Protein AF-A0A9W7SN01-F1 (afdb_monomer_lite)

pLDDT: mean 89.5, std 10.74, range [38.12, 98.19]

Structure (mmCIF, N/CA/C/O backbone):
data_AF-A0A9W7SN01-F1
#
_entry.id   AF-A0A9W7SN01-F1
#
loop_
_atom_site.group_PDB
_atom_site.id
_atom_site.type_symbol
_atom_site.label_atom_id
_atom_site.label_alt_id
_atom_site.label_comp_id
_atom_site.label_asym_id
_atom_site.label_entity_id
_atom_site.label_seq_id
_atom_site.pdbx_PDB_ins_code
_atom_site.Cartn_x
_atom_site.Cartn_y
_atom_site.Cartn_z
_atom_site.occupancy
_atom_site.B_iso_or_equiv
_atom_site.auth_seq_id
_atom_site.auth_comp_id
_atom_site.auth_asym_id
_atom_site.auth_atom_id
_atom_site.pdbx_PDB_model_num
ATOM 1 N N . MET A 1 1 ? -3.311 8.848 -15.421 1.00 88.25 1 MET A N 1
ATOM 2 C CA . MET A 1 1 ? -1.864 8.697 -15.645 1.00 88.25 1 MET A CA 1
ATOM 3 C C . MET A 1 1 ? -1.614 8.455 -17.130 1.00 88.25 1 MET A C 1
ATOM 5 O O . MET A 1 1 ? -1.463 7.310 -17.547 1.00 88.25 1 MET A O 1
ATOM 9 N N . PRO A 1 2 ? -1.658 9.526 -17.940 1.00 90.62 2 PRO A N 1
ATOM 10 C CA . PRO A 1 2 ? -1.292 9.470 -19.357 1.00 90.62 2 PRO A CA 1
ATOM 11 C C . PRO A 1 2 ? 0.166 9.016 -19.568 1.00 90.62 2 PRO A C 1
ATOM 13 O O . PRO A 1 2 ? 0.956 9.025 -18.624 1.00 90.62 2 PRO A O 1
ATOM 16 N N . ALA A 1 3 ? 0.536 8.616 -20.786 1.00 92.06 3 ALA A N 1
ATOM 17 C CA . ALA A 1 3 ? 1.866 8.062 -21.067 1.00 92.06 3 ALA A CA 1
ATOM 18 C C . ALA A 1 3 ? 3.018 9.061 -20.814 1.00 92.06 3 ALA A C 1
ATOM 20 O O . ALA A 1 3 ? 4.047 8.693 -20.253 1.00 92.06 3 ALA A O 1
ATOM 21 N N . ASP A 1 4 ? 2.823 10.332 -21.155 1.00 93.31 4 ASP A N 1
ATOM 22 C CA . ASP A 1 4 ? 3.773 11.435 -20.937 1.00 93.31 4 ASP A CA 1
ATOM 23 C C . ASP A 1 4 ? 3.949 11.813 -19.452 1.00 93.31 4 ASP A C 1
ATOM 25 O O . ASP A 1 4 ? 4.990 12.351 -19.068 1.00 93.31 4 ASP A O 1
ATOM 29 N N . SER A 1 5 ? 2.978 11.462 -18.595 1.00 93.75 5 SER A N 1
ATOM 30 C CA . SER A 1 5 ? 3.072 11.598 -17.131 1.00 93.75 5 SER A CA 1
ATOM 31 C C . SER A 1 5 ? 4.021 10.585 -16.479 1.00 93.75 5 SER A C 1
ATOM 33 O O . SER A 1 5 ? 4.209 10.605 -15.261 1.00 93.75 5 SER A O 1
ATOM 35 N N . GLY A 1 6 ? 4.619 9.703 -17.286 1.00 94.44 6 GLY A N 1
ATOM 36 C CA . GLY A 1 6 ? 5.628 8.737 -16.876 1.00 94.44 6 GLY A CA 1
ATOM 37 C C . GLY A 1 6 ? 5.058 7.601 -16.033 1.00 94.44 6 GLY A C 1
ATOM 38 O O . GLY A 1 6 ? 5.469 7.472 -14.886 1.00 94.44 6 GLY A O 1
ATOM 39 N N . PRO A 1 7 ? 4.117 6.772 -16.525 1.00 95.06 7 PRO A N 1
ATOM 40 C CA . PRO A 1 7 ? 3.600 5.628 -15.775 1.00 95.06 7 PRO A CA 1
ATOM 41 C C . PRO A 1 7 ? 4.705 4.630 -15.404 1.00 95.06 7 PRO A C 1
ATOM 43 O O . PRO A 1 7 ? 5.837 4.707 -15.887 1.00 95.06 7 PRO A O 1
ATOM 46 N N . THR A 1 8 ? 4.395 3.707 -14.491 1.00 96.88 8 THR A N 1
ATOM 47 C CA . THR A 1 8 ? 5.339 2.659 -14.087 1.00 96.88 8 THR A CA 1
ATOM 48 C C . THR A 1 8 ? 5.766 1.842 -15.303 1.00 96.88 8 THR A C 1
ATOM 50 O O . THR A 1 8 ? 4.933 1.306 -16.033 1.00 96.88 8 THR A O 1
ATOM 53 N N . ARG A 1 9 ? 7.080 1.760 -15.502 1.00 96.94 9 ARG A N 1
ATOM 54 C CA . ARG A 1 9 ? 7.742 0.890 -16.466 1.00 96.94 9 ARG A CA 1
ATOM 55 C C . ARG A 1 9 ? 7.974 -0.450 -15.801 1.00 96.94 9 ARG A C 1
ATOM 57 O O . ARG A 1 9 ? 8.491 -0.485 -14.686 1.00 96.94 9 ARG A O 1
ATOM 64 N N . VAL A 1 10 ? 7.625 -1.526 -16.481 1.00 97.50 10 VAL A N 1
ATOM 65 C CA . VAL A 1 10 ? 7.859 -2.896 -16.029 1.00 97.50 10 VAL A CA 1
ATOM 66 C C . VAL A 1 10 ? 8.616 -3.664 -17.096 1.00 97.50 10 VAL A C 1
ATOM 68 O O . VAL A 1 10 ? 8.409 -3.423 -18.281 1.00 97.50 10 VAL A O 1
ATOM 71 N N . LEU A 1 11 ? 9.474 -4.595 -16.693 1.00 97.38 11 LEU A N 1
ATOM 72 C CA . LEU A 1 11 ? 10.111 -5.533 -17.613 1.00 97.38 11 LEU A CA 1
ATOM 73 C C . LEU A 1 11 ? 9.420 -6.897 -17.485 1.00 97.38 11 LEU A C 1
ATOM 75 O O . LEU A 1 11 ? 9.684 -7.600 -16.506 1.00 97.38 11 LEU A O 1
ATOM 79 N N . PRO A 1 12 ? 8.509 -7.271 -18.404 1.00 96.50 12 PRO A N 1
ATOM 80 C CA . PRO A 1 12 ? 7.732 -8.504 -18.287 1.00 96.50 12 PRO A CA 1
ATOM 81 C C . PRO A 1 12 ? 8.610 -9.750 -18.121 1.00 96.50 12 PRO A C 1
ATOM 83 O O . PRO A 1 12 ? 9.686 -9.835 -18.704 1.00 96.50 12 PRO A O 1
ATOM 86 N N . PHE A 1 13 ? 8.139 -10.714 -17.325 1.00 95.38 13 PHE A N 1
ATOM 87 C CA . PHE A 1 13 ? 8.807 -11.994 -17.014 1.00 95.38 13 PHE A CA 1
ATOM 88 C C . PHE A 1 13 ? 10.152 -11.907 -16.285 1.00 95.38 13 PHE A C 1
ATOM 90 O O . PHE A 1 13 ? 10.722 -12.933 -15.919 1.00 95.38 13 PHE A O 1
ATOM 97 N N . SER A 1 14 ? 10.641 -10.705 -15.999 1.00 96.19 14 SER A N 1
ATOM 98 C CA . SER A 1 14 ? 11.962 -10.526 -15.409 1.00 96.19 14 SER A CA 1
ATOM 99 C C . SER A 1 14 ? 12.097 -10.988 -13.956 1.00 96.19 14 SER A C 1
ATOM 101 O O . SER A 1 14 ? 13.212 -11.171 -13.480 1.00 96.19 14 SER A O 1
ATOM 103 N N . GLN A 1 15 ? 10.988 -11.294 -13.278 1.00 95.69 15 GLN A N 1
ATOM 104 C CA . GLN A 1 15 ? 11.002 -11.983 -11.985 1.00 95.69 15 GLN A CA 1
ATOM 105 C C . GLN A 1 15 ? 11.607 -13.398 -12.047 1.00 95.69 15 GLN A C 1
ATOM 107 O O . GLN A 1 15 ? 11.870 -13.987 -11.003 1.00 95.69 15 GLN A O 1
ATOM 112 N N . LEU A 1 16 ? 11.776 -13.957 -13.251 1.00 94.81 16 LEU A N 1
ATOM 113 C CA . LEU A 1 16 ? 12.419 -15.251 -13.498 1.00 94.81 16 LEU A CA 1
ATOM 114 C C . LEU A 1 16 ? 13.929 -15.121 -13.764 1.00 94.81 16 LEU A C 1
ATOM 116 O O . LEU A 1 16 ? 14.602 -16.131 -13.947 1.00 94.81 16 LEU A O 1
ATOM 120 N N . PHE A 1 17 ? 14.458 -13.896 -13.826 1.00 93.00 17 PHE A N 1
ATOM 121 C CA . PHE A 1 17 ? 15.872 -13.648 -14.085 1.00 93.00 17 PHE A CA 1
ATOM 122 C C . PHE A 1 17 ? 16.712 -13.971 -12.843 1.00 93.00 17 PHE A C 1
ATOM 124 O O . PHE A 1 17 ? 16.445 -13.449 -11.759 1.00 93.00 17 PHE A O 1
ATOM 131 N N . ALA A 1 18 ? 17.713 -14.838 -12.997 1.00 91.12 18 ALA A N 1
ATOM 132 C CA . ALA A 1 18 ? 18.404 -15.482 -11.879 1.00 91.12 18 ALA A CA 1
ATOM 133 C C . ALA A 1 18 ? 19.177 -14.494 -10.993 1.00 91.12 18 ALA A C 1
ATOM 135 O O . ALA A 1 18 ? 19.184 -14.616 -9.769 1.00 91.12 18 ALA A O 1
ATOM 136 N N . GLU A 1 19 ? 19.792 -13.486 -11.603 1.00 88.06 19 GLU A N 1
ATOM 137 C CA . GLU A 1 19 ? 20.591 -12.462 -10.936 1.00 88.06 19 GLU A CA 1
ATOM 138 C C . GLU A 1 19 ? 19.729 -11.537 -10.066 1.00 88.06 19 GLU A C 1
ATOM 140 O O . GLU A 1 19 ? 20.239 -10.914 -9.128 1.00 88.06 19 GLU A O 1
ATOM 145 N N . GLY A 1 20 ? 18.424 -11.452 -10.359 1.00 90.31 20 GLY A N 1
ATOM 146 C CA . GLY A 1 20 ? 17.440 -10.719 -9.569 1.00 90.31 20 GLY A CA 1
ATOM 147 C C . GLY A 1 20 ? 17.941 -9.340 -9.126 1.00 90.31 20 GLY A C 1
ATOM 148 O O . GLY A 1 20 ? 18.457 -8.550 -9.912 1.00 90.31 20 GLY A O 1
ATOM 149 N N . PHE A 1 21 ? 17.850 -9.044 -7.831 1.00 85.00 21 PHE A N 1
ATOM 150 C CA . PHE A 1 21 ? 18.190 -7.730 -7.267 1.00 85.00 21 PHE A CA 1
ATOM 151 C C . PHE A 1 21 ? 19.635 -7.247 -7.500 1.00 85.00 21 PHE A C 1
ATOM 153 O O . PHE A 1 21 ? 19.927 -6.081 -7.230 1.00 85.00 21 PHE A O 1
ATOM 160 N N . LEU A 1 22 ? 20.545 -8.096 -7.988 1.00 90.25 22 LEU A N 1
ATOM 161 C CA . LEU A 1 22 ? 21.907 -7.691 -8.342 1.00 90.25 22 LEU A CA 1
ATOM 162 C C . LEU A 1 22 ? 21.992 -7.076 -9.747 1.00 90.25 22 LEU A C 1
ATOM 164 O O . LEU A 1 22 ? 22.844 -6.219 -9.979 1.00 90.25 22 LEU A O 1
ATOM 168 N N . ALA A 1 23 ? 21.081 -7.445 -10.653 1.00 89.44 23 ALA A N 1
ATOM 169 C CA . ALA A 1 23 ? 21.102 -7.033 -12.056 1.00 89.44 23 ALA A CA 1
ATOM 170 C C . ALA A 1 23 ? 21.121 -5.505 -12.287 1.00 89.44 23 ALA A C 1
ATOM 172 O O . ALA A 1 23 ? 21.903 -5.054 -13.125 1.00 89.44 23 ALA A O 1
ATOM 173 N N . PRO A 1 24 ? 20.363 -4.669 -11.539 1.00 87.62 24 PRO A N 1
ATOM 174 C CA . PRO A 1 24 ? 20.312 -3.224 -11.780 1.00 87.62 24 PRO A CA 1
ATOM 175 C C . PRO A 1 24 ? 21.628 -2.479 -11.533 1.00 87.62 24 PRO A C 1
ATOM 177 O O . PRO A 1 24 ? 21.711 -1.292 -11.832 1.00 87.62 24 PRO A O 1
ATOM 180 N N . ARG A 1 25 ? 22.649 -3.144 -10.978 1.00 88.44 25 ARG A N 1
ATOM 181 C CA . ARG A 1 25 ? 23.989 -2.572 -10.774 1.00 88.44 25 ARG A CA 1
ATOM 182 C C . ARG A 1 25 ? 24.843 -2.574 -12.044 1.00 88.44 25 ARG A C 1
ATOM 184 O O . ARG A 1 25 ? 25.918 -1.985 -12.038 1.00 88.44 25 ARG A O 1
ATOM 191 N N . HIS A 1 26 ? 24.390 -3.247 -13.100 1.00 91.88 26 HIS A N 1
ATOM 192 C CA . HIS A 1 26 ? 25.107 -3.365 -14.363 1.00 91.88 26 HIS A CA 1
ATOM 193 C C . HIS A 1 26 ? 24.504 -2.438 -15.423 1.00 91.88 26 HIS A C 1
ATOM 195 O O . HIS A 1 26 ? 23.307 -2.501 -15.713 1.00 91.88 26 HIS A O 1
ATOM 201 N N . ASP A 1 27 ? 25.344 -1.628 -16.066 1.00 94.56 27 ASP A N 1
ATOM 202 C CA . ASP A 1 27 ? 24.910 -0.683 -17.105 1.00 94.56 27 ASP A CA 1
ATOM 203 C C . ASP A 1 27 ? 24.254 -1.374 -18.306 1.00 94.56 27 ASP A C 1
ATOM 205 O O . ASP A 1 27 ? 23.323 -0.836 -18.910 1.00 94.56 27 ASP A O 1
ATOM 209 N N . ASP A 1 28 ? 24.706 -2.584 -18.644 1.00 94.75 28 ASP A N 1
ATOM 210 C CA . ASP A 1 28 ? 24.107 -3.393 -19.708 1.00 94.75 28 ASP A CA 1
ATOM 211 C C . ASP A 1 28 ? 22.650 -3.739 -19.390 1.00 94.75 28 ASP A C 1
ATOM 213 O O . ASP A 1 28 ? 21.782 -3.638 -20.259 1.00 94.75 28 ASP A O 1
ATOM 217 N N . PHE A 1 29 ? 22.354 -4.060 -18.127 1.00 95.12 29 PHE A N 1
ATOM 218 C CA . PHE A 1 29 ? 20.989 -4.322 -17.686 1.00 95.12 29 PHE A CA 1
ATOM 219 C C . PHE A 1 29 ? 20.139 -3.050 -17.718 1.00 95.12 29 PHE A C 1
ATOM 221 O O . PHE A 1 29 ? 19.001 -3.080 -18.185 1.00 95.12 29 PHE A O 1
ATOM 228 N N . ALA A 1 30 ? 20.687 -1.912 -17.278 1.00 92.88 30 ALA A N 1
ATOM 229 C CA . ALA A 1 30 ? 19.990 -0.631 -17.366 1.00 92.88 30 ALA A CA 1
ATOM 230 C C . ALA A 1 30 ? 19.635 -0.282 -18.824 1.00 92.88 30 ALA A C 1
ATOM 232 O O . ALA A 1 30 ? 18.500 0.117 -19.103 1.00 92.88 30 ALA A O 1
ATOM 233 N N . ARG A 1 31 ? 20.562 -0.498 -19.769 1.00 96.19 31 ARG A N 1
ATOM 234 C CA . ARG A 1 31 ? 20.306 -0.340 -21.210 1.00 96.19 31 ARG A CA 1
ATOM 235 C C . ARG A 1 31 ? 19.240 -1.312 -21.708 1.00 96.19 31 ARG A C 1
ATOM 237 O O . ARG A 1 31 ? 18.318 -0.872 -22.393 1.00 96.19 31 ARG A O 1
ATOM 244 N N . TYR A 1 32 ? 19.316 -2.588 -21.331 1.00 96.12 32 TYR A N 1
ATOM 245 C CA . TYR A 1 32 ? 18.306 -3.587 -21.688 1.00 96.12 32 TYR A CA 1
ATOM 246 C C . TYR A 1 32 ? 16.912 -3.178 -21.191 1.00 96.12 32 TYR A C 1
ATOM 248 O O . TYR A 1 32 ? 15.962 -3.114 -21.969 1.00 96.12 32 TYR A O 1
ATOM 256 N N . PHE A 1 33 ? 16.791 -2.801 -19.917 1.00 96.75 33 PHE A N 1
ATOM 257 C CA . PHE A 1 33 ? 15.534 -2.335 -19.335 1.00 96.75 33 PHE A CA 1
ATOM 258 C C . PHE A 1 33 ? 14.969 -1.123 -20.091 1.00 96.75 33 PHE A C 1
ATOM 260 O O . PHE A 1 33 ? 13.779 -1.085 -20.404 1.00 96.75 33 PHE A O 1
ATOM 267 N N . GLN A 1 34 ? 15.807 -0.141 -20.437 1.00 94.94 34 GLN A N 1
ATOM 268 C CA . GLN A 1 34 ? 15.359 1.034 -21.189 1.00 94.94 34 GLN A CA 1
ATOM 269 C C . GLN A 1 34 ? 14.778 0.673 -22.562 1.00 94.94 34 GLN A C 1
ATOM 271 O O . GLN A 1 34 ? 13.771 1.268 -22.942 1.00 94.94 34 GLN A O 1
ATOM 276 N N . HIS A 1 35 ? 15.341 -0.317 -23.257 1.00 96.69 35 HIS A N 1
ATOM 277 C CA . HIS A 1 35 ? 14.873 -0.740 -24.583 1.00 96.69 35 HIS A CA 1
ATOM 278 C C . HIS A 1 35 ? 13.666 -1.689 -24.539 1.00 96.69 35 HIS A C 1
ATOM 280 O O . HIS A 1 35 ? 12.868 -1.688 -25.472 1.00 96.69 35 HIS A O 1
ATOM 286 N N . HIS A 1 36 ? 13.520 -2.487 -23.475 1.00 97.31 36 HIS A N 1
ATOM 287 C CA . HIS A 1 36 ? 12.552 -3.594 -23.429 1.00 97.31 36 HIS A CA 1
ATOM 288 C C . HIS A 1 36 ? 11.411 -3.425 -22.419 1.00 97.31 36 HIS A C 1
ATOM 290 O O . HIS A 1 36 ? 10.531 -4.284 -22.342 1.00 97.31 36 HIS A O 1
ATOM 296 N N . HIS A 1 37 ? 11.396 -2.350 -21.628 1.00 97.12 37 HIS A N 1
ATOM 297 C CA . HIS A 1 37 ? 10.288 -2.111 -20.711 1.00 97.12 37 HIS A CA 1
ATOM 298 C C . HIS A 1 37 ? 8.959 -1.898 -21.450 1.00 97.12 37 HIS A C 1
ATOM 300 O O . HIS A 1 37 ? 8.894 -1.350 -22.548 1.00 97.12 37 HIS A O 1
ATOM 306 N N . VAL A 1 38 ? 7.876 -2.251 -20.768 1.00 97.00 38 VAL A N 1
ATOM 307 C CA . VAL A 1 38 ? 6.506 -1.911 -21.139 1.00 97.00 38 VAL A CA 1
ATOM 308 C C . VAL A 1 38 ? 5.968 -0.915 -20.120 1.00 97.00 38 VAL A C 1
ATOM 310 O O . VAL A 1 38 ? 6.233 -1.023 -18.922 1.00 97.00 38 VAL A O 1
ATOM 313 N N . ALA A 1 39 ? 5.204 0.066 -20.585 1.00 95.75 39 ALA A N 1
ATOM 314 C CA . ALA A 1 39 ? 4.482 1.000 -19.736 1.00 95.75 39 ALA A CA 1
ATOM 315 C C . ALA A 1 39 ? 3.100 1.249 -20.341 1.00 95.75 39 ALA A C 1
ATOM 317 O O . ALA A 1 39 ? 2.981 1.476 -21.544 1.00 95.75 39 ALA A O 1
ATOM 318 N N . LEU A 1 40 ? 2.058 1.198 -19.513 1.00 94.50 40 LEU A N 1
ATOM 319 C CA . LEU A 1 40 ? 0.680 1.402 -19.952 1.00 94.50 40 LEU A CA 1
ATOM 320 C C . LEU A 1 40 ? 0.114 2.682 -19.328 1.00 94.50 40 LEU A C 1
ATOM 322 O O . LEU A 1 40 ? 0.348 2.931 -18.140 1.00 94.50 40 LEU A O 1
ATOM 326 N N . PRO A 1 41 ? -0.640 3.497 -20.086 1.00 94.12 41 PRO A N 1
ATOM 327 C CA . PRO A 1 41 ? -1.408 4.580 -19.493 1.00 94.12 41 PRO A CA 1
ATOM 328 C C . PRO A 1 41 ? -2.503 3.995 -18.592 1.00 94.12 41 PRO A C 1
ATOM 330 O O . PRO A 1 41 ? -3.177 3.036 -18.959 1.00 94.12 41 PRO A O 1
ATOM 333 N N . LEU A 1 42 ? -2.697 4.599 -17.420 1.00 94.12 42 LEU A N 1
ATOM 334 C CA . LEU A 1 42 ? -3.700 4.171 -16.440 1.00 94.12 42 LEU A CA 1
ATOM 335 C C . LEU A 1 42 ? -4.724 5.279 -16.216 1.00 94.12 42 LEU A C 1
ATOM 337 O O . LEU A 1 42 ? -4.361 6.446 -16.028 1.00 94.12 42 LEU A O 1
ATOM 341 N N . ARG A 1 43 ? -6.008 4.937 -16.195 1.00 94.25 43 ARG A N 1
ATOM 342 C CA . ARG A 1 43 ? -7.097 5.837 -15.793 1.00 94.25 43 ARG A CA 1
ATOM 343 C C . ARG A 1 43 ? -7.316 5.748 -14.284 1.00 94.25 43 ARG A C 1
ATOM 345 O O . ARG A 1 43 ? -6.808 4.861 -13.605 1.00 94.25 43 ARG A O 1
ATOM 352 N N . LYS A 1 44 ? -8.053 6.709 -13.724 1.00 93.25 44 LYS A N 1
ATOM 353 C CA . LYS A 1 44 ? -8.425 6.664 -12.305 1.00 93.25 44 LYS A CA 1
ATOM 354 C C . LYS A 1 44 ? -9.277 5.416 -12.057 1.00 93.25 44 LYS A C 1
ATOM 356 O O . LYS A 1 44 ? -10.282 5.235 -12.731 1.00 93.25 44 LYS A O 1
ATOM 361 N N . GLY A 1 45 ? -8.876 4.605 -11.081 1.00 94.12 45 GLY A N 1
ATOM 362 C CA . GLY A 1 45 ? -9.509 3.320 -10.776 1.00 94.12 45 GLY A CA 1
ATOM 363 C C . GLY A 1 45 ? -8.776 2.114 -11.367 1.00 94.12 45 GLY A C 1
ATOM 364 O O . GLY A 1 45 ? -8.957 1.014 -10.856 1.00 94.12 45 GLY A O 1
ATOM 365 N N . ASP A 1 46 ? -7.902 2.314 -12.359 1.00 95.88 46 ASP A N 1
ATOM 366 C CA . ASP A 1 46 ? -7.045 1.241 -12.864 1.00 95.88 46 ASP A CA 1
ATOM 367 C C . ASP A 1 46 ? -5.936 0.928 -11.843 1.00 95.88 46 ASP A C 1
ATOM 369 O O . ASP A 1 46 ? -5.428 1.816 -11.149 1.00 95.88 46 ASP A O 1
ATOM 373 N N . ALA A 1 47 ? -5.531 -0.340 -11.781 1.00 94.62 47 ALA A N 1
ATOM 374 C CA . ALA A 1 47 ? -4.445 -0.814 -10.934 1.00 94.62 47 ALA A CA 1
ATOM 375 C C . ALA A 1 47 ? -3.498 -1.716 -11.732 1.00 94.62 47 ALA A C 1
ATOM 377 O O . ALA A 1 47 ? -3.927 -2.466 -12.608 1.00 94.62 47 ALA A O 1
ATOM 378 N N . LEU A 1 48 ? -2.210 -1.660 -11.395 1.00 94.19 48 LEU A N 1
ATOM 379 C CA . LEU A 1 48 ? -1.198 -2.576 -11.908 1.00 94.19 48 LEU A CA 1
ATOM 380 C C . LEU A 1 48 ? -0.757 -3.491 -10.764 1.00 94.19 48 LEU A C 1
ATOM 382 O O . LEU A 1 48 ? -0.195 -3.015 -9.779 1.00 94.19 48 LEU A O 1
ATOM 386 N N . PHE A 1 49 ? -1.014 -4.792 -10.899 1.00 95.00 49 PHE A N 1
ATOM 387 C CA . PHE A 1 49 ? -0.599 -5.804 -9.930 1.00 95.00 49 PHE A CA 1
ATOM 388 C C . PHE A 1 49 ? 0.564 -6.616 -10.495 1.00 95.00 49 PHE A C 1
ATOM 390 O O . PHE A 1 49 ? 0.469 -7.151 -11.599 1.00 95.00 49 PHE A O 1
ATOM 397 N N . PHE A 1 50 ? 1.666 -6.695 -9.754 1.00 95.12 50 PHE A N 1
ATOM 398 C CA . PHE A 1 50 ? 2.857 -7.415 -10.188 1.00 95.12 50 PHE A CA 1
ATOM 399 C C . PHE A 1 50 ? 3.670 -7.950 -9.007 1.00 95.12 50 PHE A C 1
ATOM 401 O O . PHE A 1 50 ? 3.559 -7.465 -7.883 1.00 95.12 50 PHE A O 1
ATOM 408 N N . SER A 1 51 ? 4.494 -8.966 -9.280 1.00 93.38 51 SER A N 1
ATOM 409 C CA . SER A 1 51 ? 5.435 -9.529 -8.305 1.00 93.38 51 SER A CA 1
ATOM 410 C C . SER A 1 51 ? 6.480 -8.485 -7.892 1.00 93.38 51 SER A C 1
ATOM 412 O O . SER A 1 51 ? 7.038 -7.838 -8.779 1.00 93.38 51 SER A O 1
ATOM 414 N N . PRO A 1 52 ? 6.836 -8.358 -6.599 1.00 91.12 52 PRO A N 1
ATOM 415 C CA . PRO A 1 52 ? 7.879 -7.426 -6.161 1.00 91.12 52 PRO A CA 1
ATOM 416 C C . PRO A 1 52 ? 9.264 -7.738 -6.755 1.00 91.12 52 PRO A C 1
ATOM 418 O O . PRO A 1 52 ? 10.125 -6.865 -6.775 1.00 91.12 52 PRO A O 1
ATOM 421 N N . SER A 1 53 ? 9.475 -8.958 -7.261 1.00 93.12 53 SER A N 1
ATOM 422 C CA . SER A 1 53 ? 10.704 -9.368 -7.952 1.00 93.12 53 SER A CA 1
ATOM 423 C C . SER A 1 53 ? 10.762 -8.933 -9.422 1.00 93.12 53 SER A C 1
ATOM 425 O O . SER A 1 53 ? 11.789 -9.120 -10.065 1.00 93.12 53 SER A O 1
ATOM 427 N N . LEU A 1 54 ? 9.678 -8.384 -9.982 1.00 95.94 54 LEU A N 1
ATOM 428 C CA . LEU A 1 54 ? 9.672 -7.831 -11.337 1.00 95.94 54 LEU A CA 1
ATOM 429 C C . LEU A 1 54 ? 10.513 -6.553 -11.360 1.00 95.94 54 LEU A C 1
ATOM 431 O O . LEU A 1 54 ? 10.271 -5.659 -10.545 1.00 95.94 54 LEU A O 1
ATOM 435 N N . PHE A 1 55 ? 11.440 -6.396 -12.308 1.00 96.81 55 PHE A N 1
ATOM 436 C CA . PHE A 1 55 ? 12.104 -5.099 -12.444 1.00 96.81 55 PHE A CA 1
ATOM 437 C C . PHE A 1 55 ? 11.112 -4.054 -12.926 1.00 96.81 55 PHE A C 1
ATOM 439 O O . PHE A 1 55 ? 10.369 -4.252 -13.894 1.00 96.81 55 PHE A O 1
ATOM 446 N N . HIS A 1 56 ? 11.122 -2.924 -12.235 1.00 96.75 56 HIS A N 1
ATOM 447 C CA . HIS A 1 56 ? 10.235 -1.817 -12.506 1.00 96.75 56 HIS A CA 1
ATOM 448 C C . HIS A 1 56 ? 10.883 -0.501 -12.093 1.00 96.75 56 HIS A C 1
ATOM 450 O O . HIS A 1 56 ? 11.761 -0.454 -11.233 1.00 96.75 56 HIS A O 1
ATOM 456 N N . ALA A 1 57 ? 10.437 0.579 -12.720 1.00 95.62 57 ALA A N 1
ATOM 457 C CA . ALA A 1 57 ? 10.870 1.929 -12.402 1.00 95.62 57 ALA A CA 1
ATOM 458 C C . ALA A 1 57 ? 9.759 2.921 -12.743 1.00 95.62 57 ALA A C 1
ATOM 460 O O . ALA A 1 57 ? 8.912 2.664 -13.600 1.00 95.62 57 ALA A O 1
ATOM 461 N N . ALA A 1 58 ? 9.760 4.087 -12.103 1.00 95.19 58 ALA A N 1
ATOM 462 C CA . ALA A 1 58 ? 8.925 5.184 -12.572 1.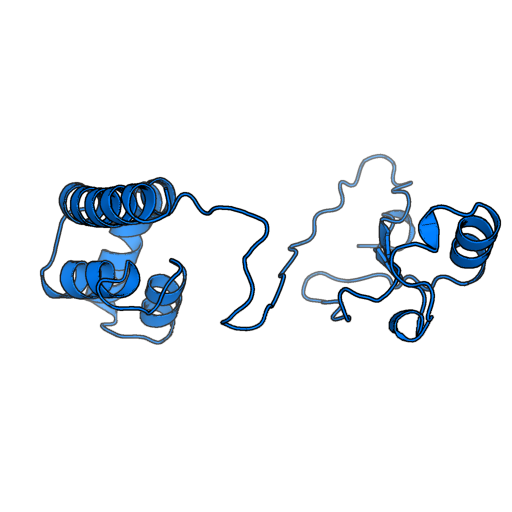00 95.19 58 ALA A CA 1
ATOM 463 C C . ALA A 1 58 ? 9.421 5.674 -13.945 1.00 95.19 58 ALA A C 1
ATOM 465 O O . ALA A 1 58 ? 10.625 5.824 -14.157 1.00 95.19 58 ALA A O 1
ATOM 466 N N . GLY A 1 59 ? 8.499 5.940 -14.873 1.00 94.69 59 GLY A N 1
ATOM 467 C CA . GLY A 1 59 ? 8.817 6.704 -16.073 1.00 94.69 59 GLY A CA 1
ATOM 468 C C . GLY A 1 59 ? 9.102 8.172 -15.742 1.00 94.69 59 GLY A C 1
ATOM 469 O O . GLY A 1 59 ? 8.647 8.691 -14.721 1.00 94.69 59 GLY A O 1
ATOM 470 N N . ALA A 1 60 ? 9.840 8.848 -16.622 1.00 94.12 60 ALA A N 1
ATOM 471 C CA . ALA A 1 60 ? 10.034 10.290 -16.520 1.00 94.12 60 ALA A CA 1
ATOM 472 C C . ALA A 1 60 ? 8.700 11.012 -16.766 1.00 94.12 60 ALA A C 1
ATOM 474 O O . ALA A 1 60 ? 8.029 10.737 -17.761 1.00 94.12 60 ALA A O 1
ATOM 475 N N . ASN A 1 61 ? 8.322 11.923 -15.867 1.00 95.00 61 ASN A N 1
ATOM 476 C CA . ASN A 1 61 ? 7.183 12.809 -16.086 1.00 95.00 61 ASN A CA 1
ATOM 477 C C . ASN A 1 61 ? 7.645 13.991 -16.942 1.00 95.00 61 ASN A C 1
ATOM 479 O O . ASN A 1 61 ? 8.469 14.788 -16.501 1.00 95.00 61 ASN A O 1
ATOM 483 N N . THR A 1 62 ? 7.121 14.074 -18.160 1.00 94.94 62 THR A N 1
ATOM 484 C CA . THR A 1 62 ? 7.457 15.115 -19.147 1.00 94.94 62 THR A CA 1
ATOM 485 C C . THR A 1 62 ? 6.337 16.137 -19.327 1.00 94.94 62 THR A C 1
ATOM 487 O O . THR A 1 62 ? 6.439 17.033 -20.162 1.00 94.94 62 THR A O 1
ATOM 490 N N . THR A 1 63 ? 5.265 16.028 -18.535 1.00 92.50 63 THR A N 1
ATOM 491 C CA . THR A 1 63 ? 4.167 16.996 -18.574 1.00 92.50 63 THR A CA 1
ATOM 492 C C . THR A 1 63 ? 4.607 18.345 -17.987 1.00 92.50 63 THR A C 1
ATOM 494 O O . THR A 1 63 ? 5.392 18.365 -17.037 1.00 92.50 63 THR A O 1
ATOM 497 N N . PRO A 1 64 ? 4.080 19.482 -18.479 1.00 89.31 64 PRO A N 1
ATOM 498 C CA . PRO A 1 64 ? 4.503 20.804 -18.007 1.00 89.31 64 PRO A CA 1
ATOM 499 C C . PRO A 1 64 ? 4.151 21.075 -16.538 1.00 89.31 64 PRO A C 1
ATOM 501 O O . PRO A 1 64 ? 4.857 21.806 -15.850 1.00 89.31 64 PRO A O 1
ATOM 504 N N . SER A 1 65 ? 3.021 20.538 -16.065 1.00 83.50 65 SER A N 1
ATOM 505 C CA . SER A 1 65 ? 2.446 20.929 -14.770 1.00 83.50 65 SER A CA 1
ATOM 506 C C . SER A 1 65 ? 1.473 19.907 -14.171 1.00 83.50 65 SER A C 1
ATOM 508 O O . SER A 1 65 ? 0.688 20.250 -13.288 1.00 83.50 65 SER A O 1
ATOM 510 N N . THR A 1 66 ? 1.502 18.642 -14.612 1.00 85.44 66 THR A N 1
ATOM 511 C CA . THR A 1 66 ? 0.620 17.603 -14.052 1.00 85.44 66 THR A CA 1
ATOM 512 C C . THR A 1 66 ? 1.395 16.702 -13.088 1.00 85.44 66 THR A C 1
ATOM 514 O O . THR A 1 66 ? 2.136 15.816 -13.528 1.00 85.44 66 THR A O 1
ATOM 517 N N . PRO A 1 67 ? 1.244 16.874 -11.760 1.00 87.56 67 PRO A N 1
ATOM 518 C CA . PRO A 1 67 ? 1.819 15.935 -10.810 1.00 87.56 67 PRO A CA 1
ATOM 519 C C . PRO A 1 67 ? 1.134 14.572 -10.948 1.00 87.56 67 PRO A C 1
ATOM 521 O O . PRO A 1 67 ? -0.090 14.462 -11.052 1.00 87.56 67 PRO A O 1
ATOM 524 N N . ARG A 1 68 ? 1.936 13.508 -10.919 1.00 90.44 68 ARG A N 1
ATOM 525 C CA . ARG A 1 68 ? 1.443 12.131 -10.910 1.00 90.44 68 ARG A CA 1
ATOM 526 C C . ARG A 1 68 ? 1.365 11.634 -9.472 1.00 90.44 68 ARG A C 1
ATOM 528 O O . ARG A 1 68 ? 2.372 11.619 -8.772 1.00 90.44 68 ARG A O 1
ATOM 535 N N . SER A 1 69 ? 0.192 11.155 -9.073 1.00 91.50 69 SER A N 1
ATOM 536 C CA . SER A 1 69 ? -0.028 10.474 -7.797 1.00 91.50 69 SER A CA 1
ATOM 537 C C . SER A 1 69 ? -0.553 9.059 -8.035 1.00 91.50 69 SER A C 1
ATOM 539 O O . SER A 1 69 ? -1.286 8.814 -8.998 1.00 91.50 69 SER A O 1
ATOM 541 N N . ALA A 1 70 ? -0.152 8.132 -7.171 1.00 92.88 70 ALA A N 1
ATOM 542 C CA . ALA A 1 70 ? -0.613 6.753 -7.152 1.00 92.88 70 ALA A CA 1
ATOM 543 C C . ALA A 1 70 ? -0.644 6.253 -5.705 1.00 92.88 70 ALA A C 1
ATOM 545 O O . ALA A 1 70 ? 0.201 6.636 -4.898 1.00 92.88 70 ALA A O 1
ATOM 546 N N . ASN A 1 71 ? -1.593 5.368 -5.402 1.00 93.81 71 ASN A N 1
ATOM 547 C CA . ASN A 1 71 ? -1.583 4.616 -4.154 1.00 93.81 71 ASN A CA 1
ATOM 548 C C . ASN A 1 71 ? -0.782 3.332 -4.372 1.00 93.81 71 ASN A C 1
ATOM 550 O O . ASN A 1 71 ? -1.076 2.580 -5.302 1.00 93.81 71 ASN A O 1
ATOM 554 N N . LEU A 1 72 ? 0.209 3.083 -3.518 1.00 91.88 72 LEU A N 1
ATOM 555 C CA . LEU A 1 72 ? 0.962 1.835 -3.508 1.00 91.88 72 LEU A CA 1
ATOM 556 C C . LEU A 1 72 ? 0.424 0.937 -2.394 1.00 91.88 72 LEU A C 1
ATOM 558 O O . LEU A 1 72 ? 0.418 1.327 -1.230 1.00 91.88 72 LEU A O 1
ATOM 562 N N . LEU A 1 73 ? -0.016 -0.264 -2.761 1.00 90.56 73 LEU A N 1
ATOM 563 C CA . LEU A 1 73 ? -0.428 -1.299 -1.818 1.00 90.56 73 LEU A CA 1
ATOM 564 C C . LEU A 1 73 ? 0.591 -2.435 -1.877 1.00 90.56 73 LEU A C 1
ATOM 566 O O . LEU A 1 73 ? 0.665 -3.151 -2.873 1.00 90.56 73 LEU A O 1
ATOM 570 N N . GLN A 1 74 ? 1.377 -2.596 -0.815 1.00 88.62 74 GLN A N 1
ATOM 571 C CA . GLN A 1 74 ? 2.296 -3.722 -0.676 1.00 88.62 74 GLN A CA 1
ATOM 572 C C . GLN A 1 74 ? 1.613 -4.821 0.131 1.00 88.62 74 GLN A C 1
ATOM 574 O O . GLN A 1 74 ? 1.299 -4.645 1.306 1.00 88.62 74 GLN A O 1
ATOM 579 N N . ILE A 1 75 ? 1.359 -5.953 -0.522 1.00 87.38 75 ILE A N 1
ATOM 580 C CA . ILE A 1 75 ? 0.691 -7.105 0.082 1.00 87.38 75 ILE A CA 1
ATOM 581 C C . ILE A 1 75 ? 1.754 -8.161 0.362 1.00 87.38 75 ILE A C 1
ATOM 583 O O . ILE A 1 75 ? 2.419 -8.639 -0.555 1.00 87.38 75 ILE A O 1
ATOM 587 N N . SER A 1 76 ? 1.923 -8.511 1.632 1.00 84.31 76 SER A N 1
ATOM 588 C CA . SER A 1 76 ? 2.897 -9.497 2.089 1.00 84.31 76 SER A CA 1
ATOM 589 C C . SER A 1 76 ? 2.213 -10.680 2.772 1.00 84.31 76 SER A C 1
ATOM 591 O O . SER A 1 76 ? 1.035 -10.641 3.128 1.00 84.31 76 SER A O 1
ATOM 593 N N . SER A 1 77 ? 2.974 -11.761 2.951 1.00 85.75 77 SER A N 1
ATOM 594 C CA . SER A 1 77 ? 2.587 -12.854 3.843 1.00 85.75 77 SER A CA 1
ATOM 595 C C . SER A 1 77 ? 2.348 -12.330 5.263 1.00 85.75 77 SER A C 1
ATOM 597 O O . SER A 1 77 ? 3.004 -11.381 5.691 1.00 85.75 77 SER A O 1
ATOM 599 N N . ALA A 1 78 ? 1.492 -13.005 6.035 1.00 78.81 78 ALA A N 1
ATOM 600 C CA . ALA A 1 78 ? 1.287 -12.711 7.456 1.00 78.81 78 ALA A CA 1
ATOM 601 C C . ALA A 1 78 ? 2.576 -12.827 8.300 1.00 78.81 78 ALA A C 1
ATOM 603 O O . ALA A 1 78 ? 2.638 -12.284 9.400 1.00 78.81 78 ALA A O 1
ATOM 604 N N . PHE A 1 79 ? 3.599 -13.513 7.778 1.00 80.81 79 PHE A N 1
ATOM 605 C CA . PHE A 1 79 ? 4.930 -13.631 8.385 1.00 80.81 79 PHE A CA 1
ATOM 606 C C . PHE A 1 79 ? 5.931 -12.576 7.884 1.00 80.81 79 PHE A C 1
ATOM 608 O O . PHE A 1 79 ? 7.066 -12.527 8.353 1.00 80.81 79 PHE A O 1
ATOM 615 N N . GLY A 1 80 ? 5.546 -11.753 6.906 1.00 77.44 80 GLY A N 1
ATOM 616 C CA . GLY A 1 80 ? 6.388 -10.687 6.380 1.00 77.44 80 GLY A CA 1
ATOM 617 C C . GLY A 1 80 ? 6.499 -9.531 7.369 1.00 77.44 80 GLY A C 1
ATOM 618 O O . GLY A 1 80 ? 5.528 -9.164 8.027 1.00 77.44 80 GLY A O 1
ATOM 619 N N . LYS A 1 81 ? 7.680 -8.915 7.442 1.00 78.56 81 LYS A N 1
ATOM 620 C CA . LYS A 1 81 ? 7.872 -7.655 8.163 1.00 78.56 81 LYS A CA 1
ATOM 621 C C . LYS A 1 81 ? 7.605 -6.493 7.199 1.00 78.56 81 LYS A C 1
ATOM 623 O O . LYS A 1 81 ? 8.323 -6.392 6.204 1.00 78.56 81 LYS A O 1
ATOM 628 N N . PRO A 1 82 ? 6.604 -5.634 7.455 1.00 76.56 82 PRO A N 1
ATOM 629 C CA . PRO A 1 82 ? 6.416 -4.415 6.675 1.00 76.56 82 PRO A CA 1
ATOM 630 C C . PRO A 1 82 ? 7.670 -3.537 6.718 1.00 76.56 82 PRO A C 1
ATOM 632 O O . PRO A 1 82 ? 8.376 -3.512 7.731 1.00 76.56 82 PRO A O 1
ATOM 635 N N . MET A 1 83 ? 7.943 -2.828 5.622 1.00 75.19 83 MET A N 1
ATOM 636 C CA . MET A 1 83 ? 9.085 -1.913 5.542 1.00 75.19 83 MET A CA 1
ATOM 637 C C . MET A 1 83 ? 8.890 -0.704 6.464 1.00 75.19 83 MET A C 1
ATOM 639 O O . MET A 1 83 ? 9.843 -0.236 7.086 1.00 75.19 83 MET A O 1
ATOM 643 N N . GLU A 1 84 ? 7.651 -0.238 6.603 1.00 77.88 84 GLU A N 1
ATOM 644 C CA . GLU A 1 84 ? 7.287 0.909 7.421 1.00 77.88 84 GLU A CA 1
ATOM 645 C C . GLU A 1 84 ? 6.746 0.501 8.796 1.00 77.88 84 GLU A C 1
ATOM 647 O O . GLU A 1 84 ? 5.950 -0.428 8.953 1.00 77.88 84 GLU A O 1
ATOM 652 N N . SER A 1 85 ? 7.110 1.274 9.819 1.00 77.88 85 SER A N 1
ATOM 653 C CA . SER A 1 85 ? 6.411 1.250 11.101 1.00 77.88 85 SER A CA 1
ATOM 654 C C . SER A 1 85 ? 5.210 2.191 11.055 1.00 77.88 85 SER A C 1
ATOM 656 O O . SER A 1 85 ? 5.365 3.383 10.798 1.00 77.88 85 SER A O 1
ATOM 658 N N . THR A 1 86 ? 4.019 1.691 11.370 1.00 79.69 86 THR A N 1
ATOM 659 C CA . THR A 1 86 ? 2.824 2.536 11.484 1.00 79.69 86 THR A CA 1
ATOM 660 C C . THR A 1 86 ? 2.746 3.189 12.867 1.00 79.69 86 THR A C 1
ATOM 662 O O . THR A 1 86 ? 2.883 2.508 13.890 1.00 79.69 86 THR A O 1
ATOM 665 N N . ASP A 1 87 ? 2.478 4.495 12.929 1.00 87.50 87 ASP A N 1
ATOM 666 C CA . ASP A 1 87 ? 2.097 5.170 14.174 1.00 87.50 87 ASP A CA 1
ATOM 667 C C . ASP A 1 87 ? 0.598 4.973 14.445 1.00 87.50 87 ASP A C 1
ATOM 669 O O . ASP A 1 87 ? -0.238 5.834 14.161 1.00 87.50 87 ASP A O 1
ATOM 673 N N . THR A 1 88 ? 0.252 3.797 14.980 1.00 87.12 88 THR A N 1
ATOM 674 C CA . THR A 1 88 ? -1.135 3.461 15.320 1.00 87.12 88 THR A CA 1
ATOM 675 C C . THR A 1 88 ? -1.735 4.486 16.285 1.00 87.12 88 THR A C 1
ATOM 677 O O . THR A 1 88 ? -2.905 4.829 16.157 1.00 87.12 88 THR A O 1
ATOM 680 N N . VAL A 1 89 ? -0.954 5.017 17.232 1.00 90.19 89 VAL A N 1
ATOM 681 C CA . VAL A 1 89 ? -1.463 5.947 18.253 1.00 90.19 89 VAL A CA 1
ATOM 682 C C . VAL A 1 89 ? -1.915 7.255 17.606 1.00 90.19 89 VAL A C 1
ATOM 684 O O . VAL A 1 89 ? -3.022 7.719 17.890 1.00 90.19 89 VAL A O 1
ATOM 687 N N . ALA A 1 90 ? -1.105 7.818 16.706 1.00 91.38 90 ALA A N 1
ATOM 688 C CA . ALA A 1 90 ? -1.468 9.028 15.968 1.00 91.38 90 ALA A CA 1
ATOM 689 C C . ALA A 1 90 ? -2.656 8.806 15.016 1.00 91.38 90 ALA A C 1
ATOM 691 O O . ALA A 1 90 ? -3.485 9.701 14.836 1.00 91.38 90 ALA A O 1
ATOM 692 N N . ILE A 1 91 ? -2.767 7.616 14.414 1.00 90.38 91 ILE A N 1
ATOM 693 C CA . ILE A 1 91 ? -3.925 7.258 13.585 1.00 90.38 91 ILE A CA 1
ATOM 694 C C . ILE A 1 91 ? -5.189 7.212 14.443 1.00 90.38 91 ILE A C 1
ATOM 696 O O . ILE A 1 91 ? -6.160 7.898 14.123 1.00 90.38 91 ILE A O 1
ATOM 700 N N . LEU A 1 92 ? -5.169 6.463 15.550 1.00 91.12 92 LEU A N 1
ATOM 701 C CA . LEU A 1 92 ? -6.312 6.325 16.455 1.00 91.12 92 LEU A CA 1
ATOM 702 C C . LEU A 1 92 ? -6.773 7.673 16.993 1.00 91.12 92 LEU A C 1
ATOM 704 O O . LEU A 1 92 ? -7.968 7.939 16.997 1.00 91.12 92 LEU A O 1
ATOM 708 N N . GLU A 1 93 ? -5.849 8.560 17.357 1.00 93.00 93 GLU A N 1
ATOM 709 C CA . GLU A 1 93 ? -6.190 9.918 17.786 1.00 93.00 93 GLU A CA 1
ATOM 710 C C . GLU A 1 93 ? -7.077 10.664 16.783 1.00 93.00 93 GLU A C 1
ATOM 712 O O . GLU A 1 93 ? -8.010 11.363 17.176 1.00 93.00 93 GLU A O 1
ATOM 717 N N . ARG A 1 94 ? -6.814 10.487 15.486 1.00 94.81 94 ARG A N 1
ATOM 718 C CA . ARG A 1 94 ? -7.544 11.170 14.413 1.00 94.81 94 ARG A CA 1
ATOM 719 C C . ARG A 1 94 ? -8.832 10.459 14.013 1.00 94.81 94 ARG A C 1
ATOM 721 O O . ARG A 1 94 ? -9.776 11.127 13.592 1.00 94.81 94 ARG A O 1
ATOM 728 N N . ILE A 1 95 ? -8.874 9.127 14.096 1.00 93.88 95 ILE A N 1
ATOM 729 C CA . ILE A 1 95 ? -9.993 8.340 13.551 1.00 93.88 95 ILE A CA 1
ATOM 730 C C . ILE A 1 95 ? -10.959 7.807 14.609 1.00 93.88 95 ILE A C 1
ATOM 732 O O . ILE A 1 95 ? -12.087 7.480 14.244 1.00 93.88 95 ILE A O 1
ATOM 736 N N . TRP A 1 96 ? -10.566 7.733 15.888 1.00 95.81 96 TRP A N 1
ATOM 737 C CA . TRP A 1 96 ? -11.342 7.040 16.925 1.00 95.81 96 TRP A CA 1
ATOM 738 C C . TRP A 1 96 ? -12.776 7.549 17.012 1.00 95.81 96 TRP A C 1
ATOM 740 O O . TRP A 1 96 ? -13.702 6.757 16.913 1.00 95.81 96 TRP A O 1
ATOM 750 N N . GLY A 1 97 ? -12.979 8.869 17.065 1.00 96.56 97 GLY A N 1
ATOM 751 C CA . GLY A 1 97 ? -14.329 9.439 17.132 1.00 96.56 97 GLY A CA 1
ATOM 752 C C . GLY A 1 97 ? -15.226 9.028 15.957 1.00 96.56 97 GLY A C 1
ATOM 753 O O . GLY A 1 97 ? -16.405 8.749 16.154 1.00 96.56 97 GLY A O 1
ATOM 754 N N . ARG A 1 98 ? -14.671 8.922 14.739 1.00 96.19 98 ARG A N 1
ATOM 755 C CA . ARG A 1 98 ? -15.422 8.457 13.559 1.00 96.19 98 ARG A CA 1
ATOM 756 C C . ARG A 1 98 ? -15.686 6.957 13.610 1.00 96.19 98 ARG A C 1
ATOM 758 O O . ARG A 1 98 ? -16.781 6.536 13.258 1.00 96.19 98 ARG A O 1
ATOM 765 N N . LEU A 1 99 ? -14.705 6.170 14.050 1.00 96.62 99 LEU A N 1
ATOM 766 C CA . LEU A 1 99 ? -14.851 4.727 14.225 1.00 96.62 99 LEU A CA 1
ATOM 767 C C . LEU A 1 99 ? -15.931 4.405 15.269 1.00 96.62 99 LEU A C 1
ATOM 769 O O . LEU A 1 99 ? -16.831 3.625 14.976 1.00 96.62 99 LEU A O 1
ATOM 773 N N . SER A 1 100 ? -15.894 5.053 16.435 1.00 97.75 100 SER A N 1
ATOM 774 C CA . SER A 1 100 ? -16.893 4.886 17.496 1.00 97.75 100 SER A CA 1
ATOM 775 C C . SER A 1 100 ? -18.285 5.318 17.048 1.00 97.75 100 SER A C 1
ATOM 777 O O . SER A 1 100 ? -19.247 4.593 17.280 1.00 97.75 100 SER A O 1
ATOM 779 N N . ALA A 1 101 ? -18.405 6.458 16.358 1.00 97.75 101 ALA A N 1
ATOM 780 C CA . ALA A 1 101 ? -19.690 6.909 15.824 1.00 97.75 101 ALA A CA 1
ATOM 781 C C . ALA A 1 101 ? -20.259 5.925 14.790 1.00 97.75 101 ALA A C 1
ATOM 783 O O . ALA A 1 101 ? -21.450 5.628 14.817 1.00 97.75 101 ALA A O 1
ATOM 784 N N . LYS A 1 102 ? -19.409 5.386 13.909 1.00 98.00 102 LYS A N 1
ATOM 785 C CA . LYS A 1 102 ? -19.820 4.396 12.909 1.00 98.00 102 LYS A CA 1
ATOM 786 C C . LYS A 1 102 ? -20.241 3.074 13.555 1.00 98.00 102 LYS A C 1
ATOM 788 O O . LYS A 1 102 ? -21.272 2.529 13.183 1.00 98.00 102 LYS A O 1
ATOM 793 N N . PHE A 1 103 ? -19.504 2.603 14.561 1.00 98.19 103 PHE A N 1
ATOM 794 C CA . PHE A 1 103 ? -19.888 1.426 15.344 1.00 98.19 103 PHE A CA 1
ATOM 795 C C . PHE A 1 103 ? -21.224 1.628 16.071 1.00 98.19 103 PHE A C 1
ATOM 797 O O . PHE A 1 103 ? -22.072 0.747 16.038 1.00 98.19 103 PHE A O 1
ATOM 804 N N . ALA A 1 104 ? -21.463 2.799 16.665 1.00 97.81 104 ALA A N 1
ATOM 805 C CA . ALA A 1 104 ? -22.739 3.092 17.318 1.00 97.81 104 ALA A CA 1
ATOM 806 C C . ALA A 1 104 ? -23.931 3.095 16.339 1.00 97.81 104 ALA A C 1
ATOM 808 O O . ALA A 1 104 ? -25.049 2.784 16.736 1.00 97.81 104 ALA A O 1
ATOM 809 N N . GLN A 1 105 ? -23.699 3.450 15.070 1.00 97.94 105 GLN A N 1
ATOM 810 C CA . GLN A 1 105 ? -24.735 3.490 14.032 1.00 97.94 105 GLN A CA 1
ATOM 811 C C . GLN A 1 105 ? -24.991 2.126 13.385 1.00 97.94 105 GLN A C 1
ATOM 813 O O . GLN A 1 105 ? -26.133 1.804 13.069 1.00 97.94 105 GLN A O 1
ATOM 818 N N . GLU A 1 106 ? -23.939 1.342 13.152 1.00 97.69 106 GLU A N 1
ATOM 819 C CA . GLU A 1 106 ? -23.995 0.157 12.285 1.00 97.69 106 GLU A CA 1
ATOM 820 C C . GLU A 1 106 ? -23.620 -1.152 12.997 1.00 97.69 106 GLU A C 1
ATOM 822 O O . GLU A 1 106 ? -23.712 -2.226 12.404 1.00 97.69 106 GLU A O 1
ATOM 827 N N . GLY A 1 107 ? -23.167 -1.088 14.251 1.00 97.25 107 GLY A N 1
ATOM 828 C CA . GLY A 1 107 ? -22.583 -2.223 14.959 1.00 97.25 107 GLY A CA 1
ATOM 829 C C . GLY A 1 107 ? -21.320 -2.749 14.270 1.00 97.25 107 GLY A C 1
ATOM 830 O O . GLY A 1 107 ? -20.531 -1.994 13.697 1.00 97.25 107 GLY A O 1
ATOM 831 N N . TRP A 1 108 ? -21.123 -4.067 14.318 1.00 97.38 108 TRP A N 1
ATOM 832 C CA . TRP A 1 108 ? -20.013 -4.768 13.663 1.00 97.38 108 TRP A CA 1
ATOM 833 C C . TRP A 1 108 ? -20.231 -4.924 12.146 1.00 97.38 108 TRP A C 1
ATOM 835 O O . TRP A 1 108 ? -20.249 -6.034 11.613 1.00 97.38 108 TRP A O 1
ATOM 845 N N 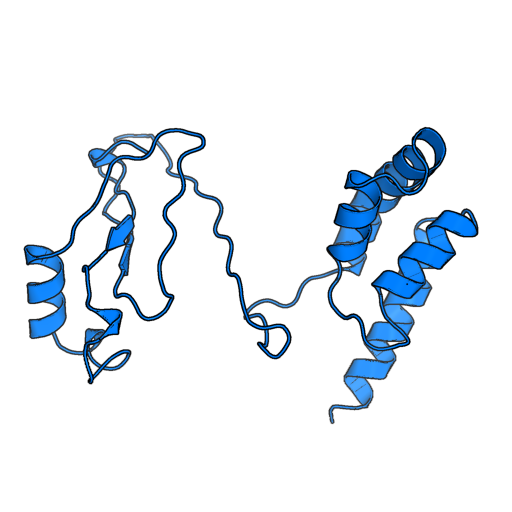. SER A 1 109 ? -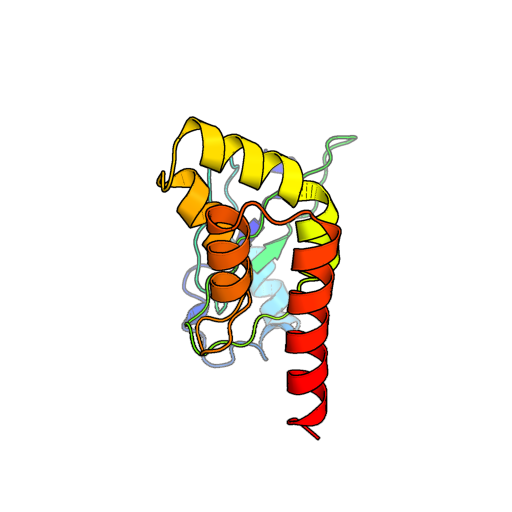20.408 -3.807 11.433 1.00 97.56 109 SER A N 1
ATOM 846 C CA . SER A 1 109 ? -20.465 -3.808 9.967 1.00 97.56 109 SER A CA 1
ATOM 847 C C . SER A 1 109 ? -19.113 -4.179 9.349 1.00 97.56 109 SER A C 1
ATOM 849 O O . SER A 1 109 ? -18.059 -4.090 9.989 1.00 97.56 109 SER A O 1
ATOM 851 N N . ARG A 1 110 ? -19.123 -4.580 8.070 1.00 96.19 110 ARG A N 1
ATOM 852 C CA . ARG A 1 110 ? -17.902 -4.944 7.330 1.00 96.19 110 ARG A CA 1
ATOM 853 C C . ARG A 1 110 ? -16.880 -3.806 7.343 1.00 96.19 110 ARG A C 1
ATOM 855 O O . ARG A 1 110 ? -15.678 -4.046 7.429 1.00 96.19 110 ARG A O 1
ATOM 862 N N . GLU A 1 111 ? -17.353 -2.573 7.251 1.00 94.56 111 GLU A N 1
ATOM 863 C CA . GLU A 1 111 ? -16.537 -1.369 7.248 1.00 94.56 111 GLU A CA 1
ATOM 864 C C . GLU A 1 111 ? -15.928 -1.088 8.629 1.00 94.56 111 GLU A C 1
ATOM 866 O O . GLU A 1 111 ? -14.770 -0.675 8.707 1.00 94.56 111 GLU A O 1
ATOM 871 N N . VAL A 1 112 ? -16.669 -1.331 9.717 1.00 96.06 112 VAL A N 1
ATOM 872 C CA . VAL A 1 112 ? -16.138 -1.214 11.086 1.00 96.06 112 VAL A CA 1
ATOM 873 C C . VAL A 1 112 ? -15.077 -2.284 11.342 1.00 96.06 112 VAL A C 1
ATOM 875 O O . VAL A 1 112 ? -13.983 -1.956 11.808 1.00 96.06 112 VAL A O 1
ATOM 878 N N . GLU A 1 113 ? -15.345 -3.536 10.961 1.00 94.50 113 GLU A N 1
ATOM 879 C CA . GLU A 1 113 ? -14.356 -4.624 11.003 1.00 94.50 113 GLU A CA 1
ATOM 880 C C . GLU A 1 113 ? -13.089 -4.254 10.218 1.00 94.50 113 GLU A C 1
ATOM 882 O O . GLU A 1 113 ? -11.979 -4.375 10.736 1.00 94.50 113 GLU A O 1
ATOM 887 N N . ALA A 1 114 ? -13.229 -3.726 8.998 1.00 91.81 114 ALA A N 1
ATOM 888 C CA . ALA A 1 114 ? -12.088 -3.324 8.177 1.00 91.81 114 ALA A CA 1
ATOM 889 C C . ALA A 1 114 ? -11.220 -2.244 8.850 1.00 91.81 114 ALA A C 1
ATOM 891 O O . ALA A 1 114 ? -9.991 -2.333 8.809 1.00 91.81 114 ALA A O 1
ATOM 892 N N . LEU A 1 115 ? -11.832 -1.254 9.508 1.00 91.50 115 LEU A N 1
ATOM 893 C CA . LEU A 1 115 ? -11.104 -0.212 10.241 1.00 91.50 115 LEU A CA 1
ATOM 894 C C . LEU A 1 115 ? -10.387 -0.763 11.481 1.00 91.50 115 LEU A C 1
ATOM 896 O O . LEU A 1 115 ? -9.251 -0.372 11.751 1.00 91.50 115 LEU A O 1
ATOM 900 N N . VAL A 1 116 ? -11.008 -1.694 12.210 1.00 92.25 116 VAL A N 1
ATOM 901 C CA . VAL A 1 116 ? -10.395 -2.351 13.380 1.00 92.25 116 VAL A CA 1
ATOM 902 C C . VAL A 1 116 ? -9.243 -3.278 12.986 1.00 92.25 116 VAL A C 1
ATOM 904 O O . VAL A 1 116 ? -8.325 -3.482 13.778 1.00 92.25 116 VAL A O 1
ATOM 907 N N . GLN A 1 117 ? -9.252 -3.818 11.767 1.00 86.94 117 GLN A N 1
ATOM 908 C CA . GLN A 1 117 ? -8.172 -4.657 11.237 1.00 86.94 117 GLN A CA 1
ATOM 909 C C . GLN A 1 117 ? -6.972 -3.855 10.713 1.00 86.94 117 GLN A C 1
ATOM 911 O O . GLN A 1 117 ? -5.920 -4.449 10.479 1.00 86.94 117 GLN A O 1
ATOM 916 N N . ALA A 1 118 ? -7.113 -2.540 10.514 1.00 82.88 118 ALA A N 1
ATOM 917 C CA . ALA A 1 118 ? -6.052 -1.708 9.951 1.00 82.88 118 ALA A CA 1
ATOM 918 C C . ALA A 1 118 ? -4.803 -1.610 10.856 1.00 82.88 118 ALA A C 1
ATOM 920 O O . ALA A 1 118 ? -3.691 -1.685 10.328 1.00 82.88 118 ALA A O 1
ATOM 921 N N . PRO A 1 119 ? -4.924 -1.491 12.196 1.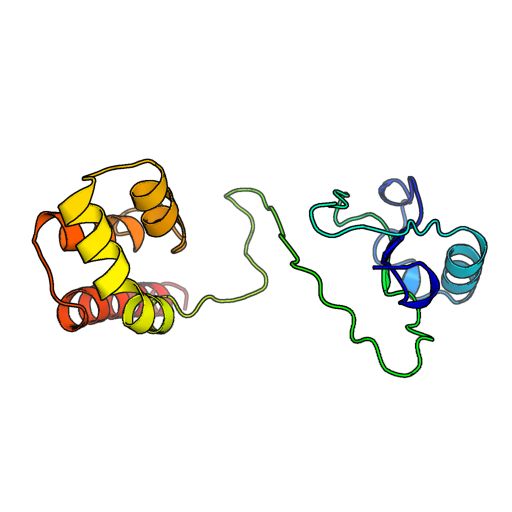00 78.62 119 PRO A N 1
ATOM 922 C CA . PRO A 1 119 ? -3.792 -1.682 13.095 1.00 78.62 119 PRO A CA 1
ATOM 923 C C . PRO A 1 119 ? -3.210 -3.097 13.004 1.00 78.62 119 PRO A C 1
ATOM 925 O O . PRO A 1 119 ? -3.929 -4.100 12.949 1.00 78.62 119 PRO A O 1
ATOM 928 N N . GLY A 1 120 ? -1.881 -3.176 13.010 1.00 69.62 120 GLY A N 1
ATOM 929 C CA . GLY A 1 120 ? -1.154 -4.430 12.861 1.00 69.62 120 GLY A CA 1
ATOM 930 C C . GLY A 1 120 ? -1.232 -5.344 14.090 1.00 69.62 120 GLY A C 1
ATOM 931 O O . GLY A 1 120 ? -1.295 -4.902 15.235 1.00 69.62 120 GLY A O 1
ATOM 932 N N . GLY A 1 121 ? -1.123 -6.650 13.838 1.00 67.25 121 GLY A N 1
ATOM 933 C CA . GLY A 1 121 ? -0.938 -7.679 14.862 1.00 67.25 121 GLY A CA 1
ATOM 934 C C . GLY A 1 121 ? -2.236 -8.342 15.326 1.00 67.25 121 GLY A C 1
ATOM 935 O O . GLY A 1 121 ? -3.163 -7.687 15.786 1.00 67.25 121 GLY A O 1
ATOM 936 N N . ARG A 1 122 ? -2.263 -9.678 15.251 1.00 63.28 122 ARG A N 1
ATOM 937 C CA . ARG A 1 122 ? -3.374 -10.527 15.722 1.00 63.28 122 ARG A CA 1
ATOM 938 C C . ARG A 1 122 ? -3.032 -11.360 16.962 1.00 63.28 122 ARG A C 1
ATOM 940 O O . ARG A 1 122 ? -3.927 -11.943 17.557 1.00 63.28 122 ARG A O 1
ATOM 947 N N . ALA A 1 123 ? -1.759 -11.399 17.363 1.00 67.31 123 ALA A N 1
ATOM 948 C CA . ALA A 1 123 ? -1.314 -12.114 18.557 1.00 67.31 123 ALA A CA 1
ATOM 949 C C . ALA A 1 123 ? -1.843 -11.431 19.837 1.00 67.31 123 ALA A C 1
ATOM 951 O O . ALA A 1 123 ? -1.651 -10.216 19.959 1.00 67.31 123 ALA A O 1
ATOM 952 N N . PRO A 1 124 ? -2.490 -12.165 20.764 1.00 69.38 124 PRO A N 1
ATOM 953 C CA . PRO A 1 124 ? -2.937 -11.623 22.045 1.00 69.38 124 PRO A CA 1
ATOM 954 C C . PRO A 1 124 ? -1.767 -11.225 22.966 1.00 69.38 124 PRO A C 1
ATOM 956 O O . PRO A 1 124 ? -0.762 -11.921 23.021 1.00 69.38 124 PRO A O 1
ATOM 959 N N . GLU A 1 125 ? -1.859 -10.142 23.735 1.00 73.62 125 GLU A N 1
ATOM 960 C CA . GLU A 1 125 ? -2.796 -9.025 23.558 1.00 73.62 125 GLU A CA 1
ATOM 961 C C . GLU A 1 125 ? -2.457 -8.246 22.270 1.00 73.62 125 GLU A C 1
ATOM 963 O O . GLU A 1 125 ? -1.284 -7.974 21.999 1.00 73.62 125 GLU A O 1
ATOM 968 N N . SER A 1 126 ? -3.468 -7.876 21.470 1.00 87.50 126 SER A N 1
ATOM 969 C CA . SER A 1 126 ? -3.301 -7.177 20.182 1.00 87.50 126 SER A CA 1
ATOM 970 C C . SER A 1 126 ? -3.921 -5.781 20.181 1.00 87.50 126 SER A C 1
ATOM 972 O O . SER A 1 126 ? -4.910 -5.537 20.870 1.00 87.50 126 SER A O 1
ATOM 974 N N . GLU A 1 127 ? -3.399 -4.880 19.337 1.00 89.56 127 GLU A N 1
ATOM 975 C CA . GLU A 1 127 ? -4.012 -3.562 19.099 1.00 89.56 127 GLU A CA 1
ATOM 976 C C . GLU A 1 127 ? -5.476 -3.728 18.659 1.00 89.56 127 GLU A C 1
ATOM 978 O O . GLU A 1 127 ? -6.364 -3.080 19.203 1.00 89.56 127 GLU A O 1
ATOM 983 N N . GLN A 1 128 ? -5.758 -4.684 17.767 1.00 91.12 128 GLN A N 1
ATOM 984 C CA . GLN A 1 128 ? -7.121 -4.985 17.324 1.00 91.12 128 GLN A CA 1
ATOM 985 C C . GLN A 1 128 ? -8.041 -5.420 18.478 1.00 91.12 128 GLN A C 1
ATOM 987 O O . GLN A 1 128 ? -9.210 -5.045 18.506 1.00 91.12 128 GLN A O 1
ATOM 992 N N . GLY A 1 129 ? -7.532 -6.204 19.435 1.00 91.81 129 GLY A N 1
ATOM 993 C CA . GLY A 1 129 ? -8.282 -6.599 20.630 1.00 91.81 129 GLY A CA 1
ATOM 994 C C . GLY A 1 129 ? -8.588 -5.413 21.546 1.00 91.81 129 GLY A C 1
ATOM 995 O O . GLY A 1 129 ? -9.701 -5.296 22.054 1.00 91.81 129 GLY A O 1
ATOM 996 N N . VAL A 1 130 ? -7.634 -4.490 21.705 1.00 93.19 130 VAL A N 1
ATOM 997 C CA . VAL A 1 130 ? -7.845 -3.238 22.451 1.00 93.19 130 VAL A CA 1
ATOM 998 C C . VAL A 1 130 ? -8.933 -2.390 21.796 1.00 93.19 130 VAL A C 1
ATOM 1000 O O . VAL A 1 130 ? -9.825 -1.912 22.491 1.00 93.19 130 VAL A O 1
ATOM 1003 N N . LEU A 1 131 ? -8.902 -2.249 20.470 1.00 94.31 131 LEU A N 1
ATOM 1004 C CA . LEU A 1 131 ? -9.915 -1.500 19.726 1.00 94.31 131 LEU A CA 1
ATOM 1005 C C . LEU A 1 131 ? -11.316 -2.100 19.898 1.00 94.31 131 LEU A C 1
ATOM 1007 O O . LEU A 1 131 ? -12.259 -1.349 20.125 1.00 94.31 131 LEU A O 1
ATOM 1011 N N . ARG A 1 132 ? -11.457 -3.433 19.825 1.00 94.88 132 ARG A N 1
ATOM 1012 C CA . ARG A 1 132 ? -12.755 -4.106 20.021 1.00 94.88 132 ARG A CA 1
ATOM 1013 C C . ARG A 1 132 ? -13.343 -3.820 21.398 1.00 94.88 132 ARG A C 1
ATOM 1015 O O . ARG A 1 132 ? -14.458 -3.314 21.479 1.00 94.88 132 ARG A O 1
ATOM 1022 N N . ARG A 1 133 ? -12.549 -4.020 22.456 1.00 95.06 133 ARG A N 1
ATOM 1023 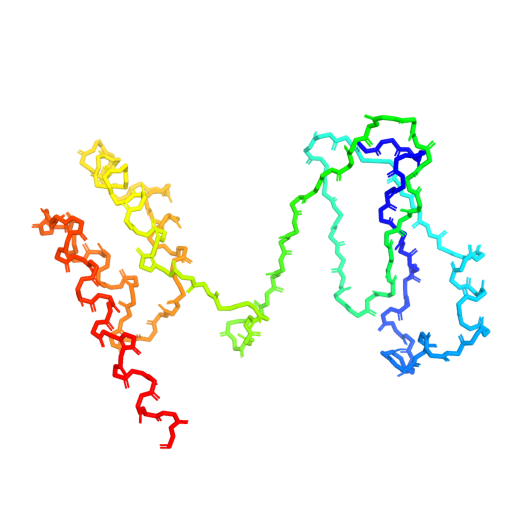C CA . ARG A 1 133 ? -12.962 -3.684 23.829 1.00 95.06 133 ARG A CA 1
ATOM 1024 C C . ARG A 1 133 ? -13.303 -2.205 23.981 1.00 95.06 133 ARG A C 1
ATOM 1026 O O . ARG A 1 133 ? -14.268 -1.876 24.657 1.00 95.06 133 ARG A O 1
ATOM 1033 N N . GLY A 1 134 ? -12.538 -1.325 23.336 1.00 96.19 134 GLY A N 1
ATOM 1034 C CA . GLY A 1 134 ? -12.795 0.109 23.371 1.00 96.19 134 GLY A CA 1
ATOM 1035 C C . GLY A 1 134 ? -14.116 0.507 22.722 1.00 96.19 134 GLY A C 1
ATOM 1036 O O . GLY A 1 134 ? -14.794 1.396 23.226 1.00 96.19 134 GLY A O 1
ATOM 1037 N N . LEU A 1 135 ? -14.506 -0.152 21.629 1.00 97.56 135 LEU A N 1
ATOM 1038 C CA . LEU A 1 135 ? -15.790 0.103 20.974 1.00 97.56 135 LEU A CA 1
ATOM 1039 C C . LEU A 1 135 ? -16.960 -0.441 21.795 1.00 97.56 135 LEU A C 1
ATOM 1041 O O . LEU A 1 135 ? -17.910 0.294 22.050 1.00 97.56 135 LEU A O 1
ATOM 1045 N N . GLU A 1 136 ? -16.866 -1.686 22.262 1.00 97.25 136 GLU A N 1
ATOM 1046 C CA . GLU A 1 136 ? -17.908 -2.332 23.074 1.00 97.25 136 GLU A CA 1
ATOM 1047 C C . GLU A 1 136 ? -18.087 -1.657 24.441 1.00 97.25 136 GLU A C 1
ATOM 1049 O O . GLU A 1 136 ? -19.207 -1.521 24.926 1.00 97.25 136 GLU A O 1
ATOM 1054 N N . GLY A 1 137 ? -16.989 -1.195 25.045 1.00 96.56 137 GLY A N 1
ATOM 1055 C CA . GLY A 1 137 ? -16.972 -0.503 26.332 1.00 96.56 137 GLY A CA 1
ATOM 1056 C C . GLY A 1 137 ? -17.211 1.007 26.253 1.00 96.56 137 GLY A C 1
ATOM 1057 O O . GLY A 1 137 ? -17.195 1.664 27.291 1.00 96.56 137 GLY A O 1
ATOM 1058 N N . GLY A 1 138 ? -17.395 1.576 25.056 1.00 96.75 138 GLY A N 1
ATOM 1059 C CA . GLY A 1 138 ? -17.639 3.013 24.881 1.00 96.75 138 GLY A CA 1
ATOM 1060 C C . GLY A 1 138 ? -16.466 3.913 25.294 1.00 96.75 138 GLY A C 1
ATOM 1061 O O . GLY A 1 138 ? -16.680 5.032 25.759 1.00 96.75 138 GLY A O 1
ATOM 1062 N N . TRP A 1 139 ? -15.228 3.438 25.151 1.00 97.56 139 TRP A N 1
ATOM 1063 C CA . TRP A 1 139 ? -14.033 4.148 25.607 1.00 97.56 139 TRP A CA 1
ATOM 1064 C C . TRP A 1 139 ? -13.791 5.450 24.843 1.00 97.56 139 TRP A C 1
ATOM 1066 O O . TRP A 1 139 ? -13.982 5.561 23.625 1.00 97.56 139 TRP A O 1
ATOM 1076 N N . GLY A 1 140 ? -13.268 6.441 25.562 1.00 96.75 140 GLY A N 1
ATOM 1077 C CA . GLY A 1 140 ? -12.777 7.676 24.961 1.00 96.75 140 GLY A CA 1
ATOM 1078 C C . GLY A 1 140 ? -11.437 7.481 24.243 1.00 96.75 140 GLY A C 1
ATOM 1079 O O . GLY A 1 140 ? -10.655 6.585 24.558 1.00 96.75 140 GLY A O 1
ATOM 1080 N N . VAL A 1 141 ? -11.105 8.392 23.321 1.00 95.88 141 VAL A N 1
ATOM 1081 C CA . VAL A 1 141 ? -9.837 8.341 22.562 1.00 95.88 141 VAL A CA 1
ATOM 1082 C C . VAL A 1 141 ? -8.597 8.326 23.464 1.00 95.88 141 VAL A C 1
ATOM 1084 O O . VAL A 1 141 ? -7.603 7.685 23.137 1.00 95.88 141 VAL A O 1
ATOM 1087 N N . LYS A 1 142 ? -8.646 9.004 24.620 1.00 95.69 142 LYS A N 1
ATOM 1088 C CA . LYS A 1 142 ? -7.540 9.025 25.591 1.00 95.69 142 LYS A CA 1
ATOM 1089 C C . LYS A 1 142 ? -7.273 7.636 26.172 1.00 95.69 142 LYS A C 1
ATOM 1091 O O . LYS A 1 142 ? -6.126 7.212 26.202 1.00 95.69 142 LYS A O 1
ATOM 1096 N N . GLU A 1 143 ? -8.325 6.935 26.578 1.00 96.31 143 GLU A N 1
ATOM 1097 C CA . GLU A 1 143 ? -8.239 5.617 27.208 1.00 96.31 143 GLU A CA 1
ATOM 1098 C C . GLU A 1 143 ? -7.657 4.578 26.246 1.00 96.31 143 GLU A C 1
ATOM 1100 O O . GLU A 1 143 ? -6.644 3.947 26.547 1.00 96.31 143 GLU A O 1
ATOM 1105 N N . VAL A 1 144 ? -8.203 4.488 25.031 1.00 94.94 144 VAL A N 1
ATOM 1106 C CA . VAL A 1 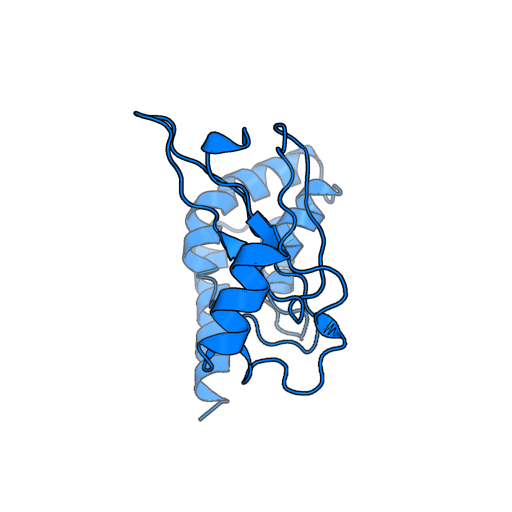144 ? -7.702 3.562 24.000 1.00 94.94 144 VAL A CA 1
ATOM 1107 C C . VAL A 1 144 ? -6.239 3.839 23.665 1.00 94.94 144 VAL A C 1
ATOM 1109 O O . VAL A 1 144 ? -5.445 2.906 23.535 1.00 94.94 144 VAL A O 1
ATOM 1112 N N . LYS A 1 145 ? -5.855 5.119 23.547 1.00 94.12 145 LYS A N 1
ATOM 1113 C CA . LYS A 1 145 ? -4.466 5.508 23.270 1.00 94.12 145 LYS A CA 1
ATOM 1114 C C . LYS A 1 145 ? -3.513 5.026 24.357 1.00 94.12 145 LYS A C 1
ATOM 1116 O O . LYS A 1 145 ? -2.448 4.520 24.014 1.00 94.12 145 LYS A O 1
ATOM 1121 N N . GLU A 1 146 ? -3.860 5.188 25.630 1.00 94.12 146 GLU A N 1
ATOM 1122 C CA . GLU A 1 146 ? -2.993 4.756 26.731 1.00 94.12 146 GLU A CA 1
ATOM 1123 C C . GLU A 1 146 ? -2.824 3.234 26.754 1.00 94.12 146 GLU A C 1
ATOM 1125 O O . GLU A 1 146 ? -1.696 2.749 26.858 1.00 94.12 146 GLU A O 1
ATOM 1130 N N . VAL A 1 147 ? -3.898 2.474 26.518 1.00 93.31 147 VAL A N 1
ATOM 1131 C CA . VAL A 1 147 ? -3.806 1.007 26.440 1.00 93.31 147 VAL A CA 1
ATOM 1132 C C . VAL A 1 147 ? -2.939 0.564 25.251 1.00 93.31 147 VAL A C 1
ATOM 1134 O O . VAL A 1 147 ? -2.060 -0.285 25.409 1.00 93.31 147 VAL A O 1
ATOM 1137 N N . VAL A 1 148 ? -3.107 1.172 24.068 1.00 90.81 148 VAL A N 1
ATOM 1138 C CA . VAL A 1 148 ? -2.280 0.856 22.884 1.00 90.81 148 VAL A CA 1
ATOM 1139 C C . VAL A 1 148 ? -0.812 1.254 23.086 1.00 90.81 148 VAL A C 1
ATOM 1141 O O . VAL A 1 148 ? 0.087 0.507 22.692 1.00 90.81 148 VAL A O 1
ATOM 1144 N N . LYS A 1 149 ? -0.535 2.401 23.719 1.00 90.12 149 LYS A N 1
ATOM 1145 C CA . LYS A 1 149 ? 0.837 2.810 24.067 1.00 90.12 149 LYS A CA 1
ATOM 1146 C C . LYS A 1 149 ? 1.488 1.825 25.033 1.00 90.12 149 LYS A C 1
ATOM 1148 O O . LYS A 1 149 ? 2.632 1.441 24.793 1.00 90.12 149 LYS A O 1
ATOM 1153 N N . GLY A 1 150 ? 0.768 1.402 26.075 1.00 88.88 150 GLY A N 1
ATOM 1154 C CA . GLY A 1 150 ? 1.241 0.399 27.031 1.00 88.88 150 GLY A CA 1
ATOM 1155 C C . GLY A 1 150 ? 1.633 -0.899 26.328 1.00 88.88 150 GLY A C 1
ATOM 1156 O O . GLY A 1 150 ? 2.770 -1.352 26.452 1.00 88.88 150 GLY A O 1
ATOM 1157 N N . LEU A 1 151 ? 0.745 -1.409 25.470 1.00 85.12 151 LEU A N 1
ATOM 1158 C CA . LEU A 1 151 ? 0.970 -2.620 24.677 1.00 85.12 151 LEU A CA 1
ATOM 1159 C C . LEU A 1 151 ? 2.232 -2.537 23.799 1.00 85.12 151 LEU A C 1
ATOM 1161 O O . LEU A 1 151 ? 3.004 -3.493 23.687 1.00 85.12 151 LEU A O 1
ATOM 1165 N N . ARG A 1 152 ? 2.467 -1.377 23.177 1.00 78.38 152 ARG A N 1
ATOM 1166 C CA . ARG A 1 152 ? 3.667 -1.120 22.366 1.00 78.38 152 ARG A CA 1
ATOM 1167 C C . ARG A 1 152 ? 4.939 -0.983 23.202 1.00 78.38 152 ARG A C 1
ATOM 1169 O O . ARG A 1 152 ? 5.994 -1.439 22.757 1.00 78.38 152 ARG A O 1
ATOM 1176 N N . GLY A 1 153 ? 4.850 -0.366 24.379 1.00 74.12 153 GLY A N 1
ATOM 1177 C CA . GLY A 1 153 ? 5.968 -0.216 25.314 1.00 74.12 153 GLY A CA 1
ATOM 1178 C C . GLY A 1 153 ? 6.524 -1.567 25.760 1.00 74.12 153 GLY A C 1
ATOM 1179 O O . GLY A 1 153 ? 7.728 -1.801 25.653 1.00 74.12 153 GLY A O 1
ATOM 1180 N N . THR A 1 154 ? 5.644 -2.496 26.137 1.00 62.16 154 THR A N 1
ATOM 1181 C CA . THR A 1 154 ? 6.017 -3.856 26.562 1.00 62.16 154 THR A CA 1
ATOM 1182 C C . THR A 1 154 ? 6.666 -4.672 25.434 1.00 62.16 154 THR A C 1
ATOM 1184 O O . THR A 1 154 ? 7.631 -5.404 25.661 1.00 62.16 154 THR A O 1
ATOM 1187 N N . ARG A 1 155 ? 6.201 -4.516 24.184 1.00 63.38 155 ARG A N 1
ATOM 1188 C CA . ARG A 1 155 ? 6.774 -5.218 23.015 1.00 63.38 155 ARG A CA 1
ATOM 1189 C C . ARG A 1 155 ? 8.166 -4.723 22.614 1.00 63.38 155 ARG A C 1
ATOM 1191 O O . ARG A 1 155 ? 8.942 -5.493 22.064 1.00 63.38 155 ARG A O 1
ATOM 1198 N N . ARG A 1 156 ? 8.500 -3.450 22.862 1.00 57.91 156 ARG A N 1
ATOM 1199 C CA . ARG A 1 156 ? 9.852 -2.925 22.583 1.00 57.91 156 ARG A CA 1
ATOM 1200 C C . ARG A 1 156 ? 10.899 -3.420 23.580 1.00 57.91 156 ARG A C 1
ATOM 1202 O O . ARG A 1 156 ? 12.047 -3.566 23.189 1.00 57.91 156 ARG A O 1
ATOM 1209 N N . GLN A 1 157 ? 10.513 -3.687 24.826 1.00 47.19 157 GLN A N 1
ATOM 1210 C CA . GLN A 1 157 ? 11.427 -4.184 25.864 1.00 47.19 157 GLN A CA 1
ATOM 1211 C C . GLN A 1 157 ? 11.724 -5.687 25.754 1.00 47.19 157 GLN A C 1
ATOM 1213 O O . GLN A 1 157 ? 12.716 -6.143 26.297 1.00 47.19 157 GLN A O 1
ATOM 1218 N N . SER A 1 158 ? 10.888 -6.453 25.050 1.00 48.66 158 SER A N 1
ATOM 1219 C CA . SER A 1 158 ? 11.026 -7.911 24.881 1.00 48.66 158 SER A CA 1
ATOM 1220 C C . SER A 1 158 ? 11.820 -8.327 23.634 1.00 48.66 158 SER A C 1
ATOM 1222 O O . SER A 1 158 ? 11.985 -9.516 23.380 1.00 48.66 158 SER A O 1
ATOM 1224 N N . LEU A 1 159 ? 12.297 -7.359 22.845 1.00 47.56 159 LEU A N 1
ATOM 1225 C CA . LEU A 1 159 ? 13.092 -7.564 21.626 1.00 47.56 159 LEU A CA 1
ATOM 1226 C C . LEU A 1 159 ? 14.547 -7.074 21.776 1.00 47.56 159 LEU A C 1
ATOM 1228 O O . LEU A 1 159 ? 15.231 -6.906 20.765 1.00 47.56 159 LEU A O 1
ATOM 1232 N N . VAL A 1 160 ? 14.992 -6.827 23.014 1.00 38.12 160 VAL A N 1
ATOM 1233 C CA . VAL A 1 160 ? 16.377 -6.485 23.381 1.00 38.12 160 VAL A CA 1
ATOM 1234 C C . VAL A 1 160 ? 16.934 -7.583 24.271 1.00 38.12 160 VAL A C 1
ATOM 1236 O O . VAL A 1 160 ? 16.194 -8.003 25.187 1.00 38.12 160 VAL A O 1
#

Foldseek 3Di:
DDVLQFAKWWQPPQLVPPCQPVQVVDVVSVVVSVVRTDGDDDDVVDDDDDDPSIDMDTGDNRDPDDHDDDDDDDDDDLPDDDPDDDPVLVVLLVCVVVLLVVCVVPNPDPVNVVVLPPADDDPPPGLSVLSVCCSVVVHDSVVSSVVVVVVVVVVVVVVD

Radius of gyration: 21.6 Å; chains: 1; bounding box: 50×36×52 Å

InterPro domains:
  IPR008775 Phytanoyl-CoA dioxygenase-like [PF05721] (1-69)

Secondary structure (DSSP, 8-state):
--GGG-PEEE-TTGGG-TTGGGGGGSHHHHHHHHHH-EE----TT------TTS-EEEPP---SS------------TTPPPSSPP-HHHHHHHHHHHHHHHHHHHSS-HHHHHHHHSSS--SSS-HHHHHHHHHHTT--HHHHHHHHHHHHHHHHHTT-

Organism: NCBI:txid418781

Sequence (160 aa):
MPADSGPTRVLPFSQLFAEGFLAPRHDDFARYFQHHHVALPLRKGDALFFSPSLFHAAGANTTPSTPRSANLLQISSAFGKPMESTDTVAILERIWGRLSAKFAQEGWSREVEALVQAPGGRAPESEQGVLRRGLEGGWGVKEVKEVVKGLRGTRRQSLV